Protein AF-A0A1Y2WK38-F1 (afdb_monomer)

Foldseek 3Di:
DDPDDDPPPPPPPPQVPPDVVNVVVLQDPQLLVQLCVQCVVQPHHSPPVVSCVVCVVSSVVSSVVSCVVRDDPVSVVSVVPPPPPSD

Secondary structure (DSSP, 8-state):
-------------------HHHHHHTS-TTTHHHHHHHHHHTT--TT-HHHHHHTHHHHHHHHHHHHHHHS-HHHHHHHTS-PPP--

Solvent-accessible surface area (backbone atoms only — not comparable to full-atom values): 5451 Å² total; per-residue (Å²): 136,78,92,73,82,82,82,78,80,78,80,72,81,74,72,81,69,73,48,71,66,64,58,58,70,68,52,52,80,51,42,50,62,23,47,42,51,18,25,49,74,76,72,26,56,75,82,37,61,68,55,42,62,76,39,42,70,64,35,48,58,44,20,50,61,43,28,71,76,57,41,58,71,69,63,53,50,64,74,64,48,83,71,75,77,90,124

Sequence (87 aa):
MQFKTLAIALFAAAVTAESVQELVSQIPSCAKPCLDSASTKIGCSTTDNKCQCSKIDDLTKEAITCVSTSCDTDDLTSMLAPYPPMS

Structure (mmCIF, N/CA/C/O backbone):
data_AF-A0A1Y2WK38-F1
#
_entry.id   AF-A0A1Y2WK38-F1
#
loop_
_atom_site.group_PDB
_atom_site.id
_atom_site.type_symbol
_atom_site.label_atom_id
_atom_site.label_alt_id
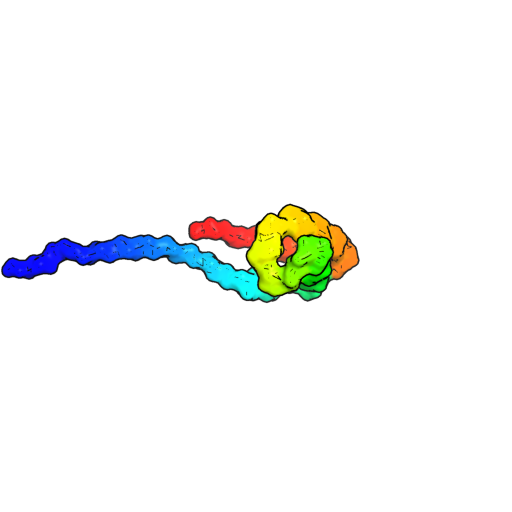_atom_site.label_comp_id
_atom_site.label_asym_id
_atom_site.label_entity_id
_atom_site.label_seq_id
_atom_site.pdbx_PDB_ins_code
_atom_site.Cartn_x
_atom_site.Cartn_y
_atom_site.Cartn_z
_atom_site.occupancy
_atom_site.B_iso_or_equiv
_atom_site.auth_seq_id
_atom_site.auth_comp_id
_atom_site.auth_asym_id
_atom_site.auth_atom_id
_atom_site.pdbx_PDB_model_num
ATOM 1 N N . MET A 1 1 ? 0.051 -53.760 36.203 1.00 39.75 1 MET A N 1
ATOM 2 C CA . MET A 1 1 ? -0.937 -53.122 35.308 1.00 39.75 1 MET A CA 1
ATOM 3 C C . MET A 1 1 ? -0.362 -51.786 34.861 1.00 39.75 1 MET A C 1
ATOM 5 O O . MET A 1 1 ? -0.451 -50.817 35.600 1.00 39.75 1 MET A O 1
ATOM 9 N N . GLN A 1 2 ? 0.358 -51.761 33.738 1.00 48.41 2 GLN A N 1
ATOM 10 C CA . GLN A 1 2 ? 0.940 -50.524 33.213 1.00 48.41 2 GLN A CA 1
ATOM 11 C C . GLN A 1 2 ? -0.147 -49.750 32.466 1.00 48.41 2 GLN A C 1
ATOM 13 O O . GLN A 1 2 ? -0.803 -50.327 31.599 1.00 48.41 2 GLN A O 1
ATOM 18 N N . PHE A 1 3 ? -0.351 -48.482 32.838 1.00 55.38 3 PHE A N 1
ATOM 19 C CA . PHE A 1 3 ? -1.277 -47.549 32.195 1.00 55.38 3 PHE A CA 1
ATOM 20 C C . PHE A 1 3 ? -0.797 -47.261 30.776 1.00 55.38 3 PHE A C 1
ATOM 22 O O . PHE A 1 3 ? -0.066 -46.318 30.490 1.00 55.38 3 PHE A O 1
ATOM 29 N N . LYS A 1 4 ? -1.156 -48.182 29.897 1.00 56.53 4 LYS A N 1
ATOM 30 C CA . LYS A 1 4 ? -0.898 -48.140 28.477 1.00 56.53 4 LYS A CA 1
ATOM 31 C C . LYS A 1 4 ? -1.956 -47.224 27.878 1.00 56.53 4 LYS A C 1
ATOM 33 O O . LYS A 1 4 ? -3.148 -47.476 28.037 1.00 56.53 4 LYS A O 1
ATOM 38 N N . THR A 1 5 ? -1.494 -46.260 27.091 1.00 57.69 5 THR A N 1
ATOM 39 C CA . THR A 1 5 ? -2.275 -45.560 26.062 1.00 57.69 5 THR A CA 1
ATOM 40 C C . THR A 1 5 ? -3.233 -44.482 26.568 1.00 57.69 5 THR A C 1
ATOM 42 O O . THR A 1 5 ? -4.417 -44.716 26.759 1.00 57.69 5 THR A O 1
ATOM 45 N N . LEU A 1 6 ? -2.730 -43.249 26.641 1.00 57.00 6 LEU A N 1
ATOM 46 C CA . LEU A 1 6 ? -3.457 -42.110 26.078 1.00 57.00 6 LEU A CA 1
ATOM 47 C C . LEU A 1 6 ? -2.439 -41.043 25.641 1.00 57.00 6 LEU A C 1
ATOM 49 O O . LEU A 1 6 ? -2.254 -40.014 26.280 1.00 57.00 6 LEU A O 1
ATOM 53 N N . ALA A 1 7 ? -1.711 -41.326 24.558 1.00 58.12 7 ALA A N 1
ATOM 54 C CA . ALA A 1 7 ? -1.014 -40.277 23.824 1.00 58.12 7 ALA A CA 1
ATOM 55 C C . ALA A 1 7 ? -2.078 -39.533 23.008 1.00 58.12 7 ALA A C 1
ATOM 57 O O . ALA A 1 7 ? -2.520 -40.006 21.963 1.00 58.12 7 ALA A O 1
ATOM 58 N N . ILE A 1 8 ? -2.555 -38.413 23.548 1.00 59.56 8 ILE A N 1
ATOM 59 C CA . ILE A 1 8 ? -3.447 -37.488 22.852 1.00 59.56 8 ILE A CA 1
ATOM 60 C C . ILE A 1 8 ? -2.610 -36.847 21.743 1.00 59.56 8 ILE A C 1
ATOM 62 O O . ILE A 1 8 ? -1.763 -35.997 22.010 1.00 59.56 8 ILE A O 1
ATOM 66 N N . ALA A 1 9 ? -2.792 -37.305 20.505 1.00 64.81 9 ALA A N 1
ATOM 67 C CA . ALA A 1 9 ? -2.182 -36.687 19.337 1.00 64.81 9 ALA A CA 1
ATOM 68 C C . ALA A 1 9 ? -2.828 -35.310 19.119 1.00 64.81 9 ALA A C 1
ATOM 70 O O . ALA A 1 9 ? -3.936 -35.196 18.598 1.00 64.81 9 ALA A O 1
ATOM 71 N N . LEU A 1 10 ? -2.138 -34.261 19.568 1.00 62.19 10 LEU A N 1
ATOM 72 C CA . LEU A 1 10 ? -2.424 -32.884 19.187 1.00 62.19 10 LEU A CA 1
ATOM 73 C C . LEU A 1 10 ? -2.019 -32.723 17.720 1.00 62.19 10 LEU A C 1
ATOM 75 O O . LEU A 1 10 ? -0.844 -32.537 17.409 1.00 62.19 10 LEU A O 1
ATOM 79 N N . PHE A 1 11 ? -2.988 -32.804 16.811 1.00 61.91 11 PHE A N 1
ATOM 80 C CA . PHE A 1 11 ? -2.802 -32.331 15.445 1.00 61.91 11 PHE A CA 1
ATOM 81 C C . PHE A 1 11 ? -2.778 -30.801 15.482 1.00 61.91 11 PHE A C 1
ATOM 83 O O . PHE A 1 11 ? -3.800 -30.140 15.316 1.00 61.91 11 PHE A O 1
ATOM 90 N N . ALA A 1 12 ? -1.607 -30.227 15.759 1.00 59.38 12 ALA A N 1
ATOM 91 C CA . ALA A 1 12 ? -1.348 -28.844 15.408 1.00 59.38 12 ALA A CA 1
ATOM 92 C C . ALA A 1 12 ? -1.313 -28.793 13.877 1.00 59.38 12 ALA A C 1
ATOM 94 O O . ALA A 1 12 ? -0.366 -29.284 13.264 1.00 59.38 12 ALA A O 1
ATOM 95 N N . ALA A 1 13 ? -2.365 -28.256 13.258 1.00 59.19 13 ALA A N 1
ATOM 96 C CA . ALA A 1 13 ? -2.287 -27.806 11.878 1.00 59.19 13 ALA A CA 1
ATOM 97 C C . ALA A 1 13 ? -1.216 -26.711 11.845 1.00 59.19 13 ALA A C 1
ATOM 99 O O . ALA A 1 13 ? -1.465 -25.565 12.218 1.00 59.19 13 ALA A O 1
ATOM 100 N N . ALA A 1 14 ? 0.012 -27.096 11.508 1.00 53.22 14 ALA A N 1
ATOM 101 C CA . ALA A 1 14 ? 1.080 -26.160 11.244 1.00 53.22 14 ALA A CA 1
ATOM 102 C C . ALA A 1 14 ? 0.724 -25.471 9.928 1.00 53.22 14 ALA A C 1
ATOM 104 O O . ALA A 1 14 ? 1.093 -25.940 8.858 1.00 53.22 14 ALA A O 1
ATOM 105 N N . VAL A 1 15 ? -0.027 -24.371 10.007 1.00 60.34 15 VAL A N 1
ATOM 106 C CA . VAL A 1 15 ? 0.036 -23.358 8.958 1.00 60.34 15 VAL A CA 1
ATOM 107 C C . VAL A 1 15 ? 1.502 -22.952 8.929 1.00 60.34 15 VAL A C 1
ATOM 109 O O . VAL A 1 15 ? 1.982 -22.312 9.868 1.00 60.34 15 VAL A O 1
ATOM 112 N N . THR A 1 16 ? 2.244 -23.380 7.908 1.00 51.88 16 THR A N 1
ATOM 113 C CA . THR A 1 16 ? 3.542 -22.788 7.598 1.00 51.88 16 THR A CA 1
ATOM 114 C C . THR A 1 16 ? 3.244 -21.375 7.124 1.00 51.88 16 THR A C 1
ATOM 116 O O . THR A 1 16 ? 3.138 -21.110 5.932 1.00 51.88 16 THR A O 1
ATOM 119 N N . ALA A 1 17 ? 2.988 -20.480 8.078 1.00 54.44 17 ALA A N 1
ATOM 120 C CA . ALA A 1 17 ? 2.908 -19.064 7.817 1.00 54.44 17 ALA A CA 1
ATOM 121 C C . ALA A 1 17 ? 4.319 -18.660 7.408 1.00 54.44 17 ALA A C 1
ATOM 123 O O . ALA A 1 17 ? 5.178 -18.429 8.260 1.00 54.44 17 ALA A O 1
ATOM 124 N N . GLU A 1 18 ? 4.570 -18.626 6.102 1.00 55.97 18 GLU A N 1
ATOM 125 C CA . GLU A 1 18 ? 5.612 -17.771 5.558 1.00 55.97 18 GLU A CA 1
ATOM 126 C C . GLU A 1 18 ? 5.380 -16.409 6.209 1.00 55.97 18 GLU A C 1
ATOM 128 O O . GLU A 1 18 ? 4.283 -15.844 6.138 1.00 55.97 18 GLU A O 1
ATOM 133 N N . SER A 1 19 ? 6.343 -15.970 7.020 1.00 68.00 19 SER A N 1
ATOM 134 C CA . SER A 1 19 ? 6.132 -14.772 7.819 1.00 68.00 19 SER A CA 1
ATOM 135 C C . SER A 1 19 ? 5.799 -13.625 6.864 1.00 68.00 19 SER A C 1
ATOM 137 O O . SER A 1 19 ? 6.430 -13.486 5.821 1.00 68.00 19 SER A O 1
ATOM 139 N N . VAL A 1 20 ? 4.814 -12.785 7.193 1.00 71.00 20 VAL A N 1
ATOM 140 C CA . VAL A 1 20 ? 4.447 -11.629 6.346 1.00 71.00 20 VAL A CA 1
ATOM 141 C C . VAL A 1 20 ? 5.683 -10.772 6.025 1.00 71.00 20 VAL A C 1
ATOM 143 O O . VAL A 1 20 ? 5.760 -10.145 4.977 1.00 71.00 20 VAL A O 1
ATOM 146 N N . GLN A 1 21 ? 6.687 -10.790 6.905 1.00 69.06 21 GLN A N 1
ATOM 147 C CA . GLN A 1 21 ? 7.976 -10.138 6.704 1.00 69.06 21 GLN A CA 1
ATOM 148 C C . GLN A 1 21 ? 8.800 -10.744 5.551 1.00 69.06 21 GLN A C 1
ATOM 150 O O . GLN A 1 21 ? 9.416 -9.986 4.806 1.00 69.06 21 GLN A O 1
ATOM 155 N N . GLU A 1 22 ? 8.782 -12.068 5.375 1.00 75.50 22 GLU A N 1
ATOM 156 C CA . GLU A 1 22 ? 9.402 -12.776 4.241 1.00 75.50 22 GLU A CA 1
ATOM 157 C C . GLU A 1 22 ? 8.712 -12.422 2.915 1.00 75.50 22 GLU A C 1
ATOM 159 O O . GLU A 1 22 ? 9.343 -12.312 1.868 1.00 75.50 22 GLU A O 1
ATOM 164 N N . LEU A 1 23 ? 7.395 -12.211 2.941 1.00 76.62 23 LEU A N 1
ATOM 165 C CA . LEU A 1 23 ? 6.662 -11.800 1.747 1.00 76.62 23 LEU A CA 1
ATOM 166 C C . LEU A 1 23 ? 6.971 -10.345 1.379 1.00 76.62 23 LEU A C 1
ATOM 168 O O . LEU A 1 23 ? 7.184 -10.015 0.217 1.00 76.62 23 LEU A O 1
ATOM 172 N N . VAL A 1 24 ? 7.047 -9.475 2.388 1.00 77.88 24 VAL A N 1
ATOM 173 C CA . VAL A 1 24 ? 7.383 -8.059 2.204 1.00 77.88 24 VAL A CA 1
ATOM 174 C C . VAL A 1 24 ? 8.822 -7.875 1.714 1.00 77.88 24 VAL A C 1
ATOM 176 O O . VAL A 1 24 ? 9.072 -6.951 0.943 1.00 77.88 24 VAL A O 1
ATOM 179 N N . SER A 1 25 ? 9.765 -8.739 2.107 1.00 79.06 25 SER A N 1
ATOM 180 C CA . SER A 1 25 ? 11.157 -8.666 1.635 1.00 79.06 25 SER A CA 1
ATOM 181 C C . SER A 1 25 ? 11.325 -9.048 0.160 1.00 79.06 25 SER A C 1
ATOM 183 O O . SER A 1 25 ? 12.304 -8.636 -0.459 1.00 79.06 25 SER A O 1
ATOM 185 N N . GLN A 1 26 ? 10.365 -9.781 -0.411 1.00 80.50 26 GLN A N 1
ATOM 186 C CA . GLN A 1 26 ? 10.324 -10.135 -1.832 1.00 80.50 26 GLN A CA 1
ATOM 187 C C . GLN A 1 26 ? 9.677 -9.047 -2.703 1.00 80.50 26 GLN A C 1
ATOM 189 O O . GLN A 1 26 ? 9.721 -9.139 -3.928 1.00 80.50 26 GLN A O 1
ATOM 194 N N . ILE A 1 27 ? 9.082 -8.009 -2.102 1.00 83.62 27 ILE A N 1
ATOM 195 C CA . ILE A 1 27 ? 8.482 -6.908 -2.859 1.00 83.62 27 ILE A CA 1
ATOM 196 C C . ILE A 1 27 ? 9.604 -6.106 -3.536 1.00 83.62 27 ILE A C 1
ATOM 198 O O . ILE A 1 27 ? 10.493 -5.601 -2.841 1.00 83.62 27 ILE A O 1
ATOM 202 N N . PRO A 1 28 ? 9.561 -5.921 -4.869 1.00 83.25 28 PRO A N 1
ATOM 203 C CA . PRO A 1 28 ? 10.566 -5.137 -5.568 1.00 83.25 28 PRO A CA 1
ATOM 204 C C . PRO A 1 28 ? 10.576 -3.689 -5.065 1.00 83.25 28 PRO A C 1
ATOM 206 O O . PRO A 1 28 ? 9.548 -3.113 -4.691 1.00 83.25 28 PRO A O 1
ATOM 209 N N . SER A 1 29 ? 11.758 -3.072 -5.066 1.00 88.38 29 SER A N 1
ATOM 210 C CA . SER A 1 29 ? 11.965 -1.722 -4.525 1.00 88.38 29 SER A CA 1
ATOM 211 C C . SER A 1 29 ? 11.099 -0.661 -5.213 1.00 88.38 29 SER A C 1
ATOM 213 O O . SER A 1 29 ? 10.700 0.307 -4.565 1.00 88.38 29 SER A O 1
ATOM 215 N N . CYS A 1 30 ? 10.751 -0.870 -6.486 1.00 89.75 30 CYS A N 1
ATOM 216 C CA . CYS A 1 30 ? 9.847 -0.017 -7.254 1.00 89.75 30 C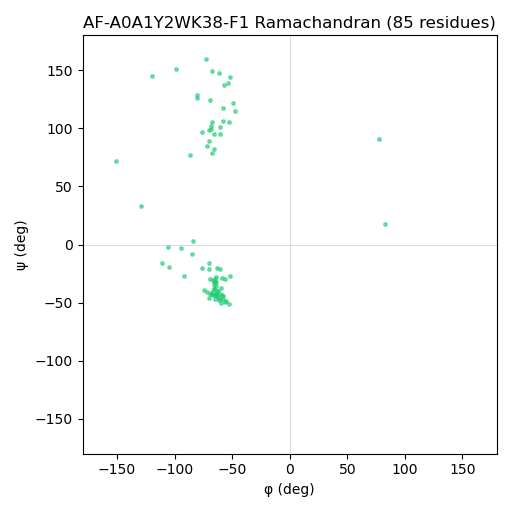YS A CA 1
ATOM 217 C C . CYS A 1 30 ? 8.382 -0.092 -6.767 1.00 89.75 30 CYS A C 1
ATOM 219 O O . CYS A 1 30 ? 7.651 0.895 -6.850 1.00 89.75 30 CYS A O 1
ATOM 221 N N . ALA A 1 31 ? 7.948 -1.229 -6.206 1.00 89.69 31 ALA A N 1
ATOM 222 C CA . ALA A 1 31 ? 6.557 -1.474 -5.816 1.00 89.69 31 ALA A CA 1
ATOM 223 C C . ALA A 1 31 ? 6.260 -1.089 -4.361 1.00 89.69 31 ALA A C 1
ATOM 225 O O . ALA A 1 31 ? 5.133 -0.708 -4.038 1.00 89.69 31 ALA A O 1
ATOM 226 N N . LYS A 1 32 ? 7.260 -1.127 -3.472 1.00 90.44 32 LYS A N 1
ATOM 227 C CA . LYS A 1 32 ? 7.087 -0.713 -2.073 1.00 90.44 32 LYS A CA 1
ATOM 228 C C . LYS A 1 32 ? 6.486 0.701 -1.908 1.00 90.44 32 LYS A C 1
ATOM 230 O O . LYS A 1 32 ? 5.503 0.822 -1.174 1.00 90.44 32 LYS A O 1
ATOM 235 N N . PRO A 1 33 ? 7.000 1.768 -2.557 1.00 93.75 33 PRO A N 1
ATOM 236 C CA . PRO A 1 33 ? 6.409 3.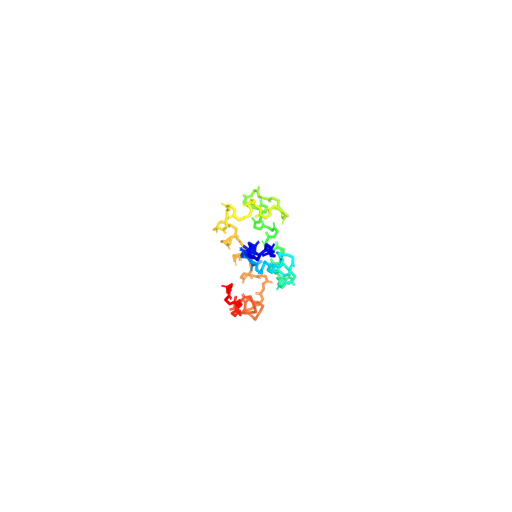102 -2.422 1.00 93.75 33 PRO A CA 1
ATOM 237 C C . PRO A 1 33 ? 4.977 3.169 -2.970 1.00 93.75 33 PRO A C 1
ATOM 239 O O . PRO A 1 33 ? 4.164 3.941 -2.463 1.00 93.75 33 PRO A O 1
ATOM 242 N N . CYS A 1 34 ? 4.638 2.332 -3.956 1.00 94.25 34 CYS A N 1
ATOM 243 C CA . CYS A 1 34 ? 3.271 2.211 -4.453 1.00 94.25 34 CYS A CA 1
ATOM 244 C C . CYS A 1 34 ? 2.331 1.598 -3.414 1.00 94.25 34 CYS A C 1
ATOM 246 O O . CYS A 1 34 ? 1.222 2.097 -3.247 1.00 94.25 34 CYS A O 1
ATOM 248 N N . LEU A 1 35 ? 2.775 0.580 -2.670 1.00 92.69 35 LEU A N 1
ATOM 249 C CA . LEU A 1 35 ? 2.000 0.008 -1.565 1.00 92.69 35 LEU A CA 1
ATOM 250 C C . LEU A 1 35 ? 1.781 1.024 -0.435 1.00 92.69 35 LEU A C 1
ATOM 252 O O . LEU A 1 35 ? 0.671 1.144 0.089 1.00 92.69 35 LEU A O 1
ATOM 256 N N . ASP A 1 36 ? 2.823 1.784 -0.084 1.00 94.44 36 ASP A N 1
ATOM 257 C CA . ASP A 1 36 ? 2.749 2.827 0.945 1.00 94.44 36 ASP A CA 1
ATOM 258 C C . ASP A 1 36 ? 1.772 3.948 0.513 1.00 94.44 36 ASP A C 1
ATOM 260 O O . ASP A 1 36 ? 0.913 4.387 1.287 1.00 94.44 36 ASP A O 1
ATOM 264 N N . SER A 1 37 ? 1.838 4.375 -0.755 1.00 95.62 37 SER A N 1
ATOM 265 C CA . SER A 1 37 ? 0.919 5.370 -1.325 1.00 95.62 37 SER A CA 1
ATOM 266 C C . SER A 1 37 ? -0.519 4.853 -1.418 1.00 95.62 37 SER A C 1
ATOM 268 O O . SER A 1 37 ? -1.451 5.559 -1.035 1.00 95.62 37 SER A O 1
ATOM 270 N N . ALA A 1 38 ? -0.716 3.610 -1.858 1.00 95.94 38 ALA A N 1
ATOM 271 C CA . ALA A 1 38 ? -2.028 2.978 -1.910 1.00 95.94 38 ALA A CA 1
ATOM 272 C C . ALA A 1 38 ? -2.645 2.881 -0.509 1.00 95.94 38 ALA A C 1
ATOM 274 O O . ALA A 1 38 ? -3.781 3.308 -0.317 1.00 95.94 38 ALA A O 1
ATOM 275 N N . SER A 1 39 ? -1.867 2.428 0.482 1.00 96.12 39 SER A N 1
ATOM 276 C CA . SER A 1 39 ? -2.293 2.330 1.885 1.00 96.12 39 SER A CA 1
ATOM 277 C C . SER A 1 39 ? -2.796 3.672 2.409 1.00 96.12 39 SER A C 1
ATOM 279 O O . SER A 1 39 ? -3.901 3.756 2.943 1.00 96.12 39 SER A O 1
ATOM 281 N N . THR A 1 40 ? -2.026 4.742 2.192 1.00 97.12 40 THR A N 1
ATOM 282 C CA . THR A 1 40 ? -2.422 6.087 2.634 1.00 97.12 40 THR A CA 1
ATOM 283 C C . THR A 1 40 ? -3.663 6.606 1.903 1.00 97.12 40 THR A C 1
ATOM 285 O O . THR A 1 40 ? -4.535 7.194 2.544 1.00 97.12 40 THR A O 1
ATOM 288 N N . LYS A 1 41 ? -3.810 6.336 0.598 1.00 96.75 41 LYS A N 1
ATOM 289 C CA . LYS A 1 41 ? -4.993 6.727 -0.192 1.00 96.75 41 LYS A CA 1
ATOM 290 C C . LYS A 1 41 ? -6.281 6.045 0.261 1.00 96.75 41 LYS A C 1
ATOM 292 O O . LYS A 1 41 ? -7.330 6.683 0.255 1.00 96.75 41 LYS A O 1
ATOM 297 N N . ILE A 1 42 ? -6.209 4.787 0.694 1.00 96.81 42 ILE A N 1
ATOM 298 C CA . ILE A 1 42 ? -7.374 4.054 1.218 1.00 96.81 42 ILE A CA 1
ATOM 299 C C . ILE A 1 42 ? -7.645 4.326 2.710 1.00 96.81 42 ILE A C 1
ATOM 301 O O . ILE A 1 42 ? -8.563 3.740 3.291 1.00 96.81 42 ILE A O 1
ATOM 305 N N . GLY A 1 43 ? -6.858 5.212 3.334 1.00 97.06 43 GLY A N 1
ATOM 306 C CA . GLY A 1 43 ? -7.002 5.612 4.735 1.00 97.06 43 GLY A CA 1
ATOM 307 C C . GLY A 1 43 ? -6.365 4.656 5.748 1.00 97.06 43 GLY A C 1
ATOM 308 O O . GLY A 1 43 ? -6.705 4.719 6.928 1.00 97.06 43 GLY A O 1
ATOM 309 N N . CYS A 1 44 ? -5.458 3.778 5.316 1.00 96.94 44 CYS A N 1
ATOM 310 C CA . CYS A 1 44 ? -4.704 2.876 6.184 1.00 96.94 44 CYS A CA 1
ATOM 311 C C . CYS A 1 44 ? -3.298 3.419 6.488 1.00 96.94 44 CYS A C 1
ATOM 313 O O . CYS A 1 44 ? -2.673 4.091 5.667 1.00 96.94 44 CYS A O 1
ATOM 315 N N . SER A 1 45 ? -2.754 3.067 7.658 1.00 96.50 45 SER A N 1
ATOM 316 C CA . SER A 1 45 ? -1.312 3.203 7.905 1.00 96.50 45 SER A CA 1
ATOM 317 C C . SER A 1 45 ? -0.535 2.222 7.019 1.00 96.50 45 SER A C 1
ATOM 319 O O . SER A 1 45 ? -1.014 1.121 6.736 1.00 96.50 45 SER A O 1
ATOM 321 N N . THR A 1 46 ? 0.688 2.579 6.627 1.00 92.56 46 THR A N 1
ATOM 322 C CA . THR A 1 46 ? 1.565 1.732 5.796 1.00 92.56 46 THR A CA 1
ATOM 323 C C . THR A 1 46 ? 1.966 0.424 6.481 1.00 92.56 46 THR A C 1
ATOM 325 O O . THR A 1 46 ? 2.319 -0.543 5.816 1.00 92.56 46 THR A O 1
ATOM 328 N N . THR A 1 47 ? 1.858 0.356 7.809 1.00 92.00 47 THR A N 1
ATOM 329 C CA . THR A 1 47 ? 2.144 -0.846 8.607 1.00 92.00 47 THR A CA 1
ATOM 330 C C . THR A 1 47 ? 0.890 -1.544 9.140 1.00 92.00 47 THR A C 1
ATOM 332 O O . THR A 1 47 ? 0.996 -2.588 9.788 1.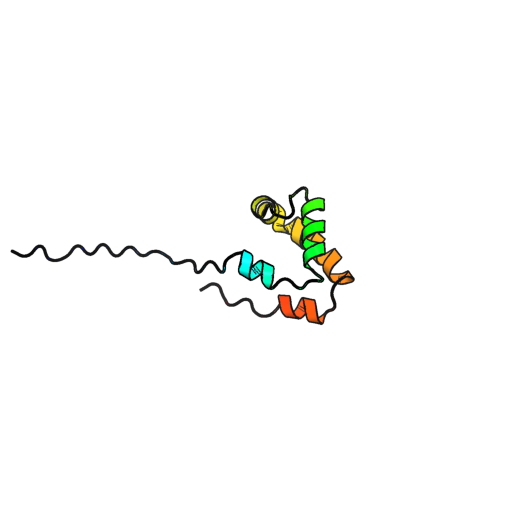00 92.00 47 THR A O 1
ATOM 335 N N . ASP A 1 48 ? -0.304 -1.002 8.876 1.00 92.94 48 ASP A N 1
ATOM 336 C CA . ASP A 1 48 ? -1.568 -1.597 9.317 1.00 92.94 48 ASP A CA 1
ATOM 337 C C . ASP A 1 48 ? -2.064 -2.633 8.305 1.00 92.94 48 ASP A C 1
ATOM 339 O O . ASP A 1 48 ? -3.000 -2.409 7.533 1.00 92.94 48 ASP A O 1
ATOM 343 N N . ASN A 1 49 ? -1.428 -3.803 8.355 1.00 89.56 49 ASN A N 1
ATOM 344 C CA . ASN A 1 49 ? -1.788 -4.956 7.534 1.00 89.56 49 ASN A CA 1
ATOM 345 C C . ASN A 1 49 ? -3.260 -5.361 7.718 1.00 89.56 49 ASN A C 1
ATOM 347 O O . ASN A 1 49 ? -3.885 -5.860 6.789 1.00 89.56 49 ASN A O 1
ATOM 351 N N . LYS A 1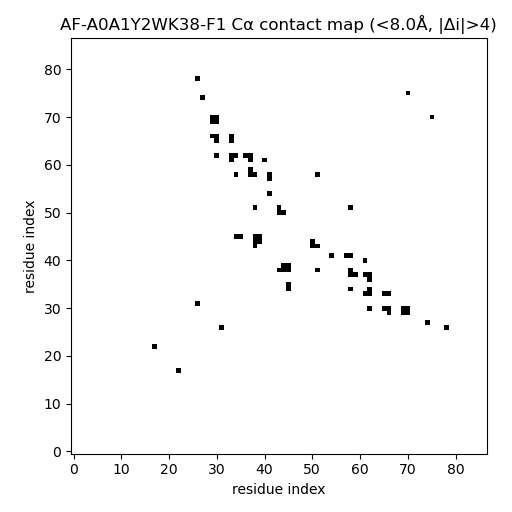 50 ? -3.855 -5.132 8.898 1.00 93.12 50 LYS A N 1
ATOM 352 C CA . LYS A 1 50 ? -5.260 -5.478 9.143 1.00 93.12 50 LYS A CA 1
ATOM 353 C C . LYS A 1 50 ? -6.193 -4.552 8.364 1.00 93.12 50 LYS A C 1
ATOM 355 O O . LYS A 1 50 ? -7.129 -5.034 7.727 1.00 93.12 50 LYS A O 1
ATOM 360 N N . CYS A 1 51 ? -5.934 -3.247 8.394 1.00 95.81 51 CYS A N 1
ATOM 361 C CA . CYS A 1 51 ? -6.673 -2.271 7.595 1.00 95.81 51 CYS A CA 1
ATOM 362 C C . CYS A 1 51 ? -6.501 -2.545 6.097 1.00 95.81 51 CYS A C 1
ATOM 364 O O . CYS A 1 51 ? -7.495 -2.641 5.376 1.00 95.81 51 CYS A O 1
ATOM 366 N N . GLN A 1 52 ? -5.259 -2.759 5.659 1.00 94.38 52 GLN A N 1
ATOM 367 C CA . GLN A 1 52 ? -4.918 -3.071 4.271 1.00 94.38 52 GLN A CA 1
ATOM 368 C C . GLN A 1 52 ? -5.668 -4.313 3.767 1.00 94.38 52 GLN A C 1
ATOM 370 O O . GLN A 1 52 ? -6.360 -4.238 2.755 1.00 94.38 52 GLN A O 1
ATOM 375 N N . CYS A 1 53 ? -5.642 -5.419 4.519 1.00 92.69 53 CYS A N 1
ATOM 376 C CA . CYS A 1 53 ? -6.358 -6.645 4.155 1.00 92.69 53 CYS A CA 1
ATOM 377 C C . CYS A 1 53 ? -7.886 -6.486 4.179 1.00 92.69 53 CYS A C 1
ATOM 379 O O . CYS A 1 53 ? -8.579 -7.129 3.397 1.00 92.69 53 CYS A O 1
ATOM 381 N N . SER A 1 54 ? -8.437 -5.624 5.043 1.00 96.44 54 SER A N 1
ATOM 382 C CA . SER A 1 54 ? -9.886 -5.356 5.069 1.00 96.44 54 SER A CA 1
ATOM 383 C C . SER A 1 54 ? -10.392 -4.567 3.854 1.00 96.44 54 SER A C 1
ATOM 385 O O . SER A 1 54 ? -11.596 -4.513 3.614 1.00 96.44 54 SER A O 1
ATOM 387 N N . LYS A 1 55 ? -9.473 -3.948 3.106 1.00 97.12 55 LYS A N 1
ATOM 388 C CA . LYS A 1 55 ? -9.719 -3.090 1.941 1.00 97.12 55 LYS A CA 1
ATOM 389 C C . LYS A 1 55 ? -8.869 -3.536 0.749 1.00 97.12 55 LYS A C 1
ATOM 391 O O . LYS A 1 55 ? -8.398 -2.705 -0.025 1.00 97.12 55 LYS A O 1
ATOM 396 N N . ILE A 1 56 ? -8.627 -4.841 0.636 1.00 93.50 56 ILE A N 1
ATOM 397 C CA . ILE A 1 56 ? -7.630 -5.374 -0.294 1.00 93.50 56 ILE A CA 1
ATOM 398 C C . ILE A 1 56 ? -7.939 -5.015 -1.750 1.00 93.50 56 ILE A C 1
ATOM 400 O O . ILE A 1 56 ? -7.027 -4.653 -2.478 1.00 93.50 56 ILE A O 1
ATOM 404 N N . ASP A 1 57 ? -9.211 -4.999 -2.154 1.00 95.25 57 ASP A N 1
ATOM 405 C CA . ASP A 1 57 ? -9.600 -4.630 -3.520 1.00 95.25 57 ASP A CA 1
ATOM 406 C C . ASP A 1 57 ? -9.216 -3.180 -3.864 1.00 95.25 57 ASP A C 1
ATOM 408 O O . ASP A 1 57 ? -8.636 -2.916 -4.922 1.00 95.25 57 ASP A O 1
ATOM 412 N N . ASP A 1 58 ? -9.481 -2.240 -2.949 1.00 95.88 58 ASP A N 1
ATOM 413 C CA . ASP A 1 58 ? -9.114 -0.829 -3.110 1.00 95.88 58 ASP A CA 1
ATOM 414 C C . ASP A 1 58 ? -7.589 -0.652 -3.082 1.00 95.88 58 ASP A C 1
ATOM 416 O O . ASP A 1 58 ? -7.029 0.079 -3.903 1.00 95.88 58 ASP A O 1
ATOM 420 N N . LEU A 1 59 ? -6.910 -1.354 -2.165 1.00 94.88 59 LEU A N 1
ATOM 421 C CA . LEU A 1 59 ? -5.453 -1.338 -2.052 1.00 94.88 59 LEU A CA 1
ATOM 422 C C . LEU A 1 59 ? -4.800 -1.827 -3.345 1.00 94.88 59 LEU A C 1
ATOM 424 O O . LEU A 1 59 ? -3.917 -1.162 -3.882 1.00 94.88 59 LEU A O 1
ATOM 428 N N . THR A 1 60 ? -5.239 -2.979 -3.850 1.00 92.62 60 THR A N 1
ATOM 429 C CA . THR A 1 60 ? -4.700 -3.616 -5.049 1.00 92.62 60 THR A CA 1
ATOM 430 C C . THR A 1 60 ? -4.939 -2.750 -6.276 1.00 92.62 60 THR A C 1
ATOM 432 O O . THR A 1 60 ? -4.012 -2.538 -7.054 1.00 92.62 60 THR A O 1
ATOM 435 N N . LYS A 1 61 ? -6.139 -2.184 -6.440 1.00 93.56 61 LYS A N 1
ATOM 436 C CA . LYS A 1 61 ? -6.441 -1.275 -7.553 1.00 93.56 61 LYS A CA 1
ATOM 437 C C . LYS A 1 61 ? -5.508 -0.063 -7.570 1.00 93.56 61 LYS A C 1
ATOM 439 O O . LYS A 1 61 ? -4.992 0.315 -8.628 1.00 93.56 61 LYS A O 1
ATOM 444 N N . GLU A 1 62 ? -5.274 0.527 -6.403 1.00 94.38 62 GLU A N 1
ATOM 445 C CA . GLU A 1 62 ? -4.438 1.716 -6.294 1.00 94.38 62 GLU A CA 1
ATOM 446 C C . GLU A 1 62 ? -2.946 1.395 -6.444 1.00 94.38 62 GLU A C 1
ATOM 448 O O . GLU A 1 62 ? -2.216 2.112 -7.135 1.00 94.38 62 GLU A O 1
ATOM 453 N N . ALA A 1 63 ? -2.502 0.271 -5.880 1.00 92.56 63 ALA A N 1
ATOM 454 C CA . ALA A 1 63 ? -1.136 -0.211 -6.021 1.00 92.56 63 ALA A CA 1
ATOM 455 C C . ALA A 1 63 ? -0.809 -0.576 -7.477 1.00 92.56 63 ALA A C 1
ATOM 457 O O . ALA A 1 63 ? 0.215 -0.124 -7.982 1.00 92.56 63 ALA A O 1
ATOM 458 N N . ILE A 1 64 ? -1.681 -1.315 -8.181 1.00 90.50 64 ILE A N 1
ATOM 459 C CA . ILE A 1 64 ? -1.471 -1.714 -9.588 1.00 90.50 64 ILE A CA 1
ATOM 460 C C . ILE A 1 64 ? -1.309 -0.488 -10.487 1.00 90.50 64 ILE A C 1
ATOM 462 O O . ILE A 1 64 ? -0.411 -0.459 -11.329 1.00 90.50 64 ILE A O 1
ATOM 466 N N . THR A 1 65 ? -2.138 0.540 -10.287 1.00 89.69 65 THR A N 1
ATOM 467 C CA . THR A 1 65 ? -2.057 1.781 -11.070 1.00 89.69 65 THR A CA 1
ATOM 468 C C . THR A 1 65 ? -0.673 2.420 -10.936 1.00 89.69 65 THR A C 1
ATOM 470 O O . THR A 1 65 ? -0.049 2.745 -11.941 1.00 89.69 65 T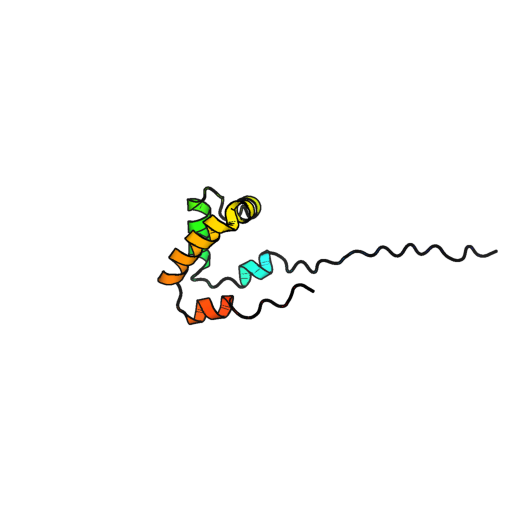HR A O 1
ATOM 473 N N . CYS A 1 66 ? -0.149 2.528 -9.713 1.00 92.88 66 CYS A N 1
ATOM 474 C CA . CYS A 1 66 ? 1.186 3.076 -9.462 1.00 92.88 66 CYS A CA 1
ATOM 475 C C . CYS A 1 66 ? 2.319 2.169 -9.971 1.00 92.88 66 CYS A C 1
ATOM 477 O O . CYS A 1 66 ? 3.291 2.648 -10.557 1.00 92.88 66 CYS A O 1
ATOM 479 N N . VAL A 1 67 ? 2.200 0.857 -9.758 1.00 91.56 67 VAL A N 1
ATOM 480 C CA . VAL A 1 67 ? 3.212 -0.132 -10.150 1.00 91.56 67 VAL A CA 1
ATOM 481 C C . VAL A 1 67 ? 3.381 -0.154 -11.669 1.00 91.56 67 VAL A C 1
ATOM 483 O O . VAL A 1 67 ? 4.510 -0.151 -12.146 1.00 91.56 67 VAL A O 1
ATOM 486 N N . SER A 1 68 ? 2.286 -0.047 -12.428 1.00 88.50 68 SER A N 1
ATOM 487 C CA . SER A 1 68 ? 2.320 -0.025 -13.899 1.00 88.50 68 SER A CA 1
ATOM 488 C C . SER A 1 68 ? 3.124 1.132 -14.507 1.00 88.50 68 SER A C 1
ATOM 490 O O . SER A 1 68 ? 3.547 1.040 -15.656 1.00 88.50 68 SER A O 1
ATOM 492 N N . THR A 1 69 ? 3.339 2.215 -13.753 1.00 87.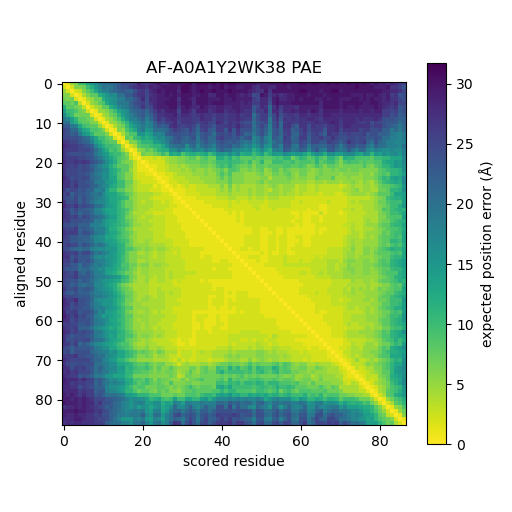94 69 THR A N 1
ATOM 493 C CA . THR A 1 69 ? 4.120 3.379 -14.197 1.00 87.94 69 THR A CA 1
ATOM 494 C C . THR A 1 69 ? 5.509 3.452 -13.576 1.00 87.94 69 THR A C 1
ATOM 496 O O . THR A 1 69 ? 6.347 4.199 -14.071 1.00 87.94 69 THR A O 1
ATOM 499 N N . SER A 1 70 ? 5.732 2.752 -12.462 1.00 88.31 70 SER A N 1
ATOM 500 C CA . SER A 1 70 ? 6.930 2.917 -11.623 1.00 88.31 70 SER A CA 1
ATOM 501 C C . SER A 1 70 ? 7.869 1.712 -11.664 1.00 88.31 70 SER A C 1
ATOM 503 O O . SER A 1 70 ? 9.011 1.832 -11.228 1.00 88.31 70 SER A O 1
ATOM 505 N N . CYS A 1 71 ? 7.390 0.570 -12.155 1.00 89.06 71 CYS A N 1
ATOM 506 C CA . CYS A 1 71 ? 8.137 -0.675 -12.274 1.00 89.06 71 CYS A CA 1
ATOM 507 C C . CYS A 1 71 ? 8.212 -1.115 -13.737 1.00 89.06 71 CYS A C 1
ATOM 509 O O . CYS A 1 71 ? 7.239 -0.972 -14.483 1.00 89.06 71 CYS A O 1
ATOM 511 N N . ASP A 1 72 ? 9.339 -1.710 -14.120 1.00 86.56 72 ASP A N 1
ATOM 512 C CA . ASP A 1 72 ? 9.476 -2.367 -15.413 1.00 86.56 72 ASP A CA 1
ATOM 513 C C . ASP A 1 72 ? 8.689 -3.685 -15.441 1.00 86.56 72 ASP A C 1
ATOM 515 O O . ASP A 1 72 ? 8.333 -4.271 -14.414 1.00 86.56 72 ASP A O 1
ATOM 519 N N . THR A 1 73 ? 8.378 -4.168 -16.644 1.00 79.62 73 THR A N 1
ATOM 520 C CA . THR A 1 73 ? 7.531 -5.360 -16.805 1.00 79.62 73 THR A CA 1
ATOM 521 C C . THR A 1 73 ? 8.196 -6.613 -16.230 1.00 79.62 73 THR A C 1
ATOM 523 O O . THR A 1 73 ? 7.505 -7.462 -15.670 1.00 79.62 73 THR A O 1
ATOM 526 N N . ASP A 1 74 ? 9.526 -6.696 -16.294 1.00 77.56 74 ASP A N 1
ATOM 527 C CA . ASP A 1 74 ? 10.312 -7.769 -15.684 1.00 77.56 74 ASP A CA 1
ATOM 528 C C . ASP A 1 74 ? 10.126 -7.826 -14.154 1.00 77.56 74 ASP A C 1
ATOM 530 O O . ASP A 1 74 ? 9.874 -8.905 -13.606 1.00 77.56 74 ASP A O 1
ATOM 534 N N . ASP A 1 75 ? 10.120 -6.676 -13.468 1.00 76.56 75 ASP A N 1
ATOM 535 C CA . ASP A 1 75 ? 9.861 -6.604 -12.023 1.00 76.56 75 ASP A CA 1
ATOM 536 C C . ASP A 1 75 ? 8.447 -7.098 -11.680 1.00 76.56 75 ASP A C 1
ATOM 538 O O . ASP A 1 75 ? 8.276 -7.860 -10.727 1.00 76.56 75 ASP A O 1
ATOM 542 N N . LEU A 1 76 ? 7.432 -6.757 -12.487 1.00 72.62 76 LEU A N 1
ATOM 543 C CA . LEU A 1 76 ? 6.072 -7.289 -12.303 1.00 72.62 76 LEU A CA 1
ATOM 544 C C . LEU A 1 76 ? 6.018 -8.799 -12.517 1.00 72.62 76 LEU A C 1
ATOM 546 O O . LEU A 1 76 ? 5.352 -9.502 -11.759 1.00 72.62 76 LEU A O 1
ATOM 550 N N . THR A 1 77 ? 6.700 -9.317 -13.540 1.00 73.38 77 THR A N 1
ATOM 551 C CA . THR A 1 77 ? 6.696 -10.762 -13.803 1.00 73.38 77 THR A CA 1
ATOM 552 C C . THR A 1 77 ? 7.353 -11.558 -12.682 1.00 73.38 77 THR A C 1
ATOM 554 O O . THR A 1 77 ? 6.907 -12.668 -12.401 1.00 73.38 77 THR A O 1
ATOM 557 N N . SER A 1 78 ? 8.327 -10.976 -11.973 1.00 69.06 78 SER A N 1
ATOM 558 C CA . SER A 1 78 ? 8.918 -11.595 -10.781 1.00 69.06 78 SER A CA 1
ATOM 559 C C . SER A 1 78 ? 7.911 -11.748 -9.630 1.00 69.06 78 SER A C 1
ATOM 561 O O . SER A 1 78 ? 7.948 -12.748 -8.918 1.00 69.06 78 SER A O 1
ATOM 563 N N . MET A 1 79 ? 6.944 -10.826 -9.511 1.00 67.38 79 MET A N 1
ATOM 564 C CA . MET A 1 79 ? 5.839 -10.912 -8.543 1.00 67.38 79 ME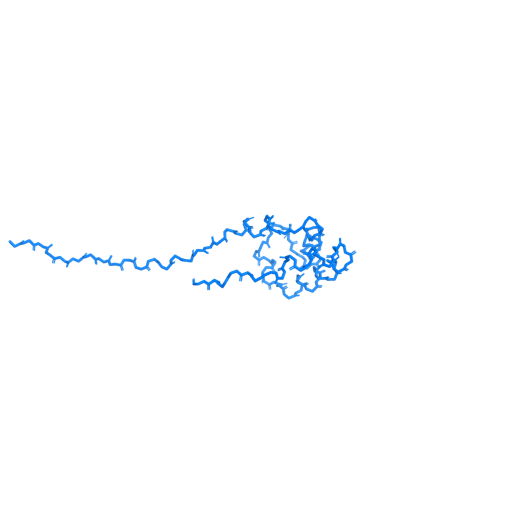T A CA 1
ATOM 565 C C . MET A 1 79 ? 4.746 -11.911 -8.963 1.00 67.38 79 MET A C 1
ATOM 567 O O . MET A 1 79 ? 3.956 -12.341 -8.127 1.00 67.38 79 MET A O 1
ATOM 571 N N . LEU A 1 8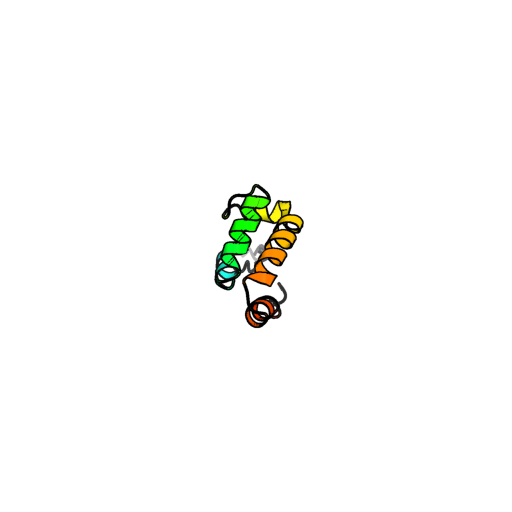0 ? 4.679 -12.258 -10.254 1.00 65.31 80 LEU A N 1
ATOM 572 C CA . LEU A 1 80 ? 3.727 -13.215 -10.836 1.00 65.31 80 LEU A CA 1
ATOM 573 C C . LEU A 1 80 ? 4.289 -14.640 -10.929 1.00 65.31 80 LEU A C 1
ATOM 575 O O . LEU A 1 80 ? 3.573 -15.549 -11.361 1.00 65.31 80 LEU A O 1
ATOM 579 N N . ALA A 1 81 ? 5.558 -14.847 -10.555 1.00 59.84 81 ALA A N 1
ATOM 580 C CA . ALA A 1 81 ? 6.121 -16.182 -10.406 1.00 59.84 81 ALA A CA 1
ATOM 581 C C . ALA A 1 81 ? 5.205 -17.015 -9.490 1.00 59.84 81 ALA A C 1
ATOM 583 O O . ALA A 1 81 ? 4.603 -16.453 -8.572 1.00 59.84 81 ALA A O 1
ATOM 584 N N . PRO A 1 82 ? 5.048 -18.329 -9.742 1.00 50.72 82 PRO A N 1
ATOM 585 C CA . PRO A 1 82 ? 4.112 -19.152 -8.995 1.00 50.72 82 PRO A CA 1
ATOM 586 C C . PRO A 1 82 ? 4.507 -19.131 -7.523 1.00 50.72 82 PRO A C 1
ATOM 588 O O . PRO A 1 82 ? 5.437 -19.820 -7.107 1.00 50.72 82 PRO A O 1
ATOM 591 N N . TYR A 1 83 ? 3.783 -18.324 -6.751 1.00 51.03 83 TYR A N 1
ATOM 592 C CA . TYR A 1 83 ? 3.747 -18.433 -5.309 1.00 51.03 83 TYR A CA 1
ATOM 593 C C . TYR A 1 83 ? 3.486 -19.916 -5.011 1.00 51.03 83 TYR A C 1
ATOM 595 O O . TYR A 1 83 ? 2.528 -20.468 -5.575 1.00 51.03 83 TYR A O 1
ATOM 603 N N . PRO A 1 84 ? 4.364 -20.608 -4.261 1.00 49.56 84 PRO A N 1
ATOM 604 C CA . PRO A 1 84 ? 4.191 -22.029 -4.016 1.00 49.56 84 PRO A CA 1
ATOM 605 C C . PRO A 1 84 ? 2.782 -22.261 -3.454 1.00 49.56 84 PRO A C 1
ATOM 607 O O . PRO A 1 84 ? 2.297 -21.447 -2.664 1.00 49.56 84 PRO A O 1
ATOM 610 N N . PRO A 1 85 ? 2.076 -23.321 -3.885 1.00 40.97 85 PRO A N 1
ATOM 611 C CA . PRO A 1 85 ? 0.749 -23.597 -3.363 1.00 40.97 85 PRO A CA 1
ATOM 612 C C . PRO A 1 85 ? 0.865 -23.756 -1.846 1.00 40.97 85 PRO A C 1
ATOM 614 O O . PRO A 1 85 ? 1.566 -24.656 -1.378 1.00 40.97 85 PRO A O 1
ATOM 617 N N . MET A 1 86 ? 0.199 -22.874 -1.091 1.00 48.25 86 MET A N 1
ATOM 618 C CA . MET A 1 86 ? -0.018 -23.064 0.342 1.00 48.25 86 MET A CA 1
ATOM 619 C C . MET A 1 86 ? -0.637 -24.453 0.509 1.00 48.25 86 MET A C 1
ATOM 621 O O . MET A 1 86 ? -1.772 -24.686 0.090 1.00 48.25 86 MET A O 1
ATOM 625 N N . SER A 1 87 ? 0.191 -25.380 0.987 1.00 45.84 87 SER A N 1
ATOM 626 C CA . SER A 1 87 ? -0.112 -26.800 1.153 1.00 45.84 87 SER A CA 1
ATOM 627 C C . SER A 1 87 ? -0.821 -27.027 2.478 1.00 45.84 87 SER A C 1
ATOM 629 O O . SER A 1 87 ? -0.364 -26.435 3.481 1.00 45.84 87 SER A O 1
#

Mean predicted aligned error: 11.36 Å

pLDDT: mean 78.21, std 17.27, range [39.75, 97.12]

Radius of gyration: 19.86 Å; Cα contacts (8 Å, |Δi|>4): 41; chains: 1; bounding box: 22×60×52 Å